Protein AF-X0GZ52-F1 (afdb_monomer_lite)

Sequence (90 aa):
MLLKLPEIGDGKDKWSIDGAIFAQTSPSFGAALTLNIISTKGGELVMTNAWQVGTIEDEFAQGVSSDVETWLNELGNTRCITFVERETSA

Organism: NCBI:txid1089457

pLDDT: mean 81.39, std 15.59, range [37.28, 95.69]

Radius of gyration: 20.44 Å; chains: 1; bounding box: 75×28×37 Å

Foldseek 3Di:
DDPDDDDPPDDPPDDADQDDDDDDEDDPDDDQKDWDWDDGDVHDIDIDIHGDPPVDDPVRSVVVVVVVVVQVVVCVVVVDGDDDDDDPDD

Secondary structure (DSSP, 8-state):
----PPP--SSTTPPP--------PPPSSS-SEEEEEEE-TTS-EEEEEEE-BTTB-HHHHHHHHHHHHHHHHHHHHHS----PPP----

Structure (mmCIF, N/CA/C/O backbone):
data_AF-X0GZ52-F1
#
_entry.id   AF-X0GZ52-F1
#
loop_
_atom_site.group_PDB
_atom_site.id
_atom_site.type_symbol
_atom_site.label_atom_id
_atom_site.label_alt_id
_atom_site.label_comp_id
_atom_site.label_asym_id
_atom_site.label_entity_id
_atom_site.label_seq_id
_atom_site.pdbx_PDB_ins_code
_atom_site.Cartn_x
_atom_site.Cartn_y
_atom_site.Cartn_z
_atom_site.occupancy
_atom_site.B_iso_or_equiv
_atom_site.auth_seq_id
_atom_site.auth_comp_id
_atom_site.auth_asym_id
_atom_site.auth_atom_id
_atom_site.pdbx_PDB_model_num
ATOM 1 N N . MET A 1 1 ? -52.276 -4.901 -7.805 1.00 37.28 1 MET A N 1
ATOM 2 C CA . MET A 1 1 ? -51.465 -5.698 -6.862 1.00 37.28 1 MET A CA 1
ATOM 3 C C . MET A 1 1 ? -50.313 -4.813 -6.408 1.00 37.28 1 MET A C 1
ATOM 5 O O . MET A 1 1 ? -49.399 -4.592 -7.189 1.00 37.28 1 MET A O 1
ATOM 9 N N . LEU A 1 2 ? -50.422 -4.184 -5.232 1.00 38.22 2 LEU A N 1
ATOM 10 C CA . LEU A 1 2 ? -49.329 -3.384 -4.668 1.00 38.22 2 LEU A CA 1
ATOM 11 C C . LEU A 1 2 ? -48.295 -4.349 -4.078 1.00 38.22 2 LEU A C 1
ATOM 13 O O . LEU A 1 2 ? -48.610 -5.080 -3.141 1.00 38.22 2 LEU A O 1
ATOM 17 N N . LEU A 1 3 ? -47.082 -4.357 -4.625 1.00 39.50 3 LEU A N 1
ATOM 18 C CA . LEU A 1 3 ? -45.947 -5.028 -4.000 1.00 39.50 3 LEU A CA 1
ATOM 19 C C . LEU A 1 3 ? -45.540 -4.203 -2.774 1.00 39.50 3 LEU A C 1
ATOM 21 O O . LEU A 1 3 ? -44.931 -3.144 -2.904 1.00 39.50 3 LEU A O 1
ATOM 25 N N . LYS A 1 4 ? -45.920 -4.666 -1.579 1.00 49.50 4 LYS A N 1
ATOM 26 C CA . LYS A 1 4 ? -45.325 -4.181 -0.331 1.00 49.50 4 LYS A CA 1
ATOM 27 C C . LYS A 1 4 ? -43.866 -4.640 -0.327 1.00 49.50 4 LYS A C 1
ATOM 29 O O . LYS A 1 4 ? -43.603 -5.839 -0.272 1.00 49.50 4 LYS A O 1
ATOM 34 N N . LEU A 1 5 ? -42.937 -3.692 -0.431 1.00 52.03 5 LEU A N 1
ATOM 35 C CA . LEU A 1 5 ? -41.528 -3.945 -0.139 1.00 52.03 5 LEU A CA 1
ATOM 36 C C . LEU A 1 5 ? -41.415 -4.417 1.323 1.00 52.03 5 LEU A C 1
ATOM 38 O O . LEU A 1 5 ? -42.184 -3.926 2.157 1.00 52.03 5 LEU A O 1
ATOM 42 N N . PRO A 1 6 ? -40.518 -5.366 1.646 1.00 52.25 6 PRO A N 1
ATOM 43 C CA . PRO A 1 6 ? -40.376 -5.838 3.014 1.00 52.25 6 PRO A CA 1
ATOM 44 C C . PRO A 1 6 ? -39.971 -4.665 3.907 1.00 52.25 6 PRO A C 1
ATOM 46 O O . PRO A 1 6 ? -39.064 -3.905 3.563 1.00 52.25 6 PRO A O 1
ATOM 49 N N . GLU A 1 7 ? -40.638 -4.522 5.051 1.00 56.50 7 GLU A N 1
ATOM 50 C CA . GLU A 1 7 ? -40.163 -3.636 6.107 1.00 56.50 7 GLU A CA 1
ATOM 51 C C . GLU A 1 7 ? -38.772 -4.122 6.522 1.00 56.50 7 GLU A C 1
ATOM 53 O O . GLU A 1 7 ? -38.594 -5.254 6.972 1.00 56.50 7 GLU A O 1
ATOM 58 N N . ILE A 1 8 ? -37.766 -3.277 6.295 1.00 58.81 8 ILE A N 1
ATOM 59 C CA . ILE A 1 8 ? -36.400 -3.523 6.739 1.00 58.81 8 ILE A CA 1
ATOM 60 C C . ILE A 1 8 ? -36.441 -3.464 8.268 1.00 58.81 8 ILE A C 1
ATOM 62 O O . ILE A 1 8 ? -36.380 -2.381 8.843 1.00 58.81 8 ILE A O 1
ATOM 66 N N . GLY A 1 9 ? -36.585 -4.627 8.907 1.00 53.59 9 GLY A N 1
ATOM 67 C CA . GLY A 1 9 ? -36.590 -4.758 10.360 1.00 53.59 9 GLY A CA 1
ATOM 68 C C . GLY A 1 9 ? -35.352 -4.120 10.994 1.00 53.59 9 GLY A C 1
ATOM 69 O O . GLY A 1 9 ? -34.293 -4.018 10.359 1.00 53.59 9 GLY A O 1
ATOM 70 N N . ASP A 1 10 ? -35.505 -3.682 12.245 1.00 55.44 10 ASP A N 1
ATOM 71 C CA . ASP A 1 10 ? -34.488 -3.024 13.070 1.00 55.44 10 ASP A CA 1
ATOM 72 C C . ASP A 1 10 ? -33.240 -3.904 13.270 1.00 55.44 10 ASP A C 1
ATOM 74 O O . ASP A 1 10 ? -33.048 -4.556 14.292 1.00 55.44 10 ASP A O 1
ATOM 78 N N . GLY A 1 11 ? -32.380 -3.930 12.253 1.00 54.72 11 GLY A N 1
ATOM 79 C CA . GLY A 1 11 ? -30.927 -4.081 12.325 1.00 54.72 11 GLY A CA 1
ATOM 80 C C . GLY A 1 11 ? -30.323 -5.393 12.831 1.00 54.72 11 GLY A C 1
ATOM 81 O O . GLY A 1 11 ? -29.111 -5.524 12.710 1.00 54.72 11 GLY A O 1
ATOM 82 N N . LYS A 1 12 ? -31.089 -6.345 13.374 1.00 57.88 12 LYS A N 1
ATOM 83 C CA . LYS A 1 12 ? -30.514 -7.533 14.038 1.00 57.88 12 LYS A CA 1
ATOM 84 C C . LYS A 1 12 ? -30.107 -8.674 13.096 1.00 57.88 12 LYS A C 1
ATOM 86 O O . LYS A 1 12 ? -29.224 -9.433 13.465 1.00 57.88 12 LYS A O 1
ATOM 91 N N . ASP A 1 13 ? -30.648 -8.709 11.875 1.00 61.97 13 ASP A N 1
ATOM 92 C CA . ASP A 1 13 ? -30.387 -9.759 10.871 1.00 61.97 13 ASP A CA 1
ATOM 93 C C . ASP A 1 13 ? -29.862 -9.188 9.537 1.00 61.97 13 ASP A C 1
ATOM 95 O O . ASP A 1 13 ? -30.287 -9.586 8.450 1.00 61.97 13 ASP A O 1
ATOM 99 N N . LYS A 1 14 ? -28.975 -8.186 9.587 1.00 73.31 14 LYS A N 1
ATOM 100 C CA . LYS A 1 14 ? -28.338 -7.631 8.379 1.00 73.31 14 LYS A CA 1
ATOM 101 C C . LYS A 1 14 ? -26.921 -8.169 8.245 1.00 73.31 14 LYS A C 1
ATOM 103 O O . LYS A 1 14 ? -26.168 -8.175 9.211 1.00 73.31 14 LYS A O 1
ATOM 108 N N . TRP A 1 15 ? -26.565 -8.591 7.035 1.00 78.50 15 TRP A N 1
ATOM 109 C CA . TRP A 1 15 ? -25.196 -8.962 6.697 1.00 78.50 15 TRP A CA 1
ATOM 110 C C . TRP A 1 15 ? -24.263 -7.754 6.896 1.00 78.50 15 TRP A C 1
ATOM 112 O O . TRP A 1 15 ? -24.602 -6.633 6.505 1.00 78.50 15 TRP A O 1
ATOM 122 N N . SER A 1 16 ? -23.114 -7.979 7.534 1.00 81.69 16 SER A N 1
ATOM 123 C CA . SER A 1 16 ? -22.018 -7.012 7.641 1.00 81.69 16 SER A CA 1
ATOM 124 C C . SER A 1 16 ? -20.925 -7.339 6.628 1.00 81.69 16 SER A C 1
ATOM 126 O O . SER A 1 16 ? -20.801 -8.473 6.168 1.00 81.69 16 SER A O 1
ATOM 128 N N . ILE A 1 17 ? -20.140 -6.324 6.264 1.00 84.25 17 ILE A N 1
ATOM 129 C CA . ILE A 1 17 ? -18.876 -6.515 5.554 1.00 84.25 17 ILE A CA 1
ATOM 130 C C . ILE A 1 17 ? -17.773 -6.321 6.581 1.00 84.25 17 ILE A C 1
ATOM 132 O O . ILE A 1 17 ? -17.588 -5.204 7.066 1.00 84.25 17 ILE A O 1
ATOM 136 N N . ASP A 1 18 ? -17.050 -7.392 6.882 1.00 84.56 18 ASP A N 1
ATOM 137 C CA . ASP A 1 18 ? -15.973 -7.347 7.871 1.00 84.56 18 ASP A CA 1
ATOM 138 C C . ASP A 1 18 ? -14.700 -6.712 7.284 1.00 84.56 18 ASP A C 1
ATOM 140 O O . ASP A 1 18 ? -13.994 -5.987 7.978 1.00 84.56 18 ASP A O 1
ATOM 144 N N . GLY A 1 19 ? -14.465 -6.882 5.978 1.00 86.06 19 GLY A N 1
ATOM 145 C CA . GLY A 1 19 ? -13.345 -6.283 5.24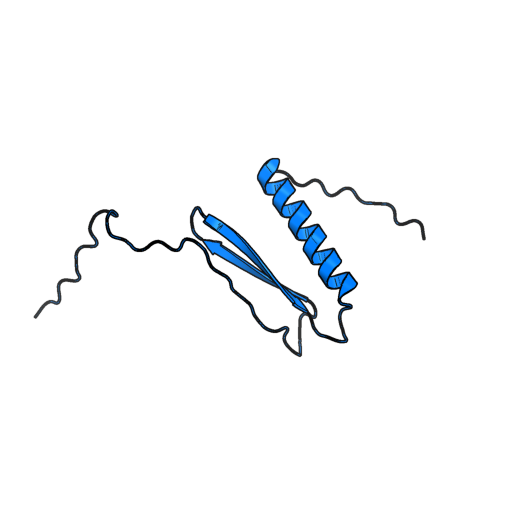8 1.00 86.06 19 GLY A CA 1
ATOM 146 C C . GLY A 1 19 ? -13.584 -6.265 3.738 1.00 86.06 19 GLY A C 1
ATOM 147 O O . GLY A 1 19 ? -14.451 -6.976 3.220 1.00 86.06 19 GLY A O 1
ATOM 148 N N . ALA A 1 20 ? -12.835 -5.428 3.023 1.00 88.56 20 ALA A N 1
ATOM 149 C CA . ALA A 1 20 ? -12.911 -5.330 1.570 1.00 88.56 20 ALA A CA 1
ATOM 150 C C . ALA A 1 20 ? -11.542 -4.985 0.982 1.00 88.56 20 ALA A C 1
ATOM 152 O O . ALA A 1 20 ? -10.814 -4.165 1.529 1.00 88.56 20 ALA A O 1
ATOM 153 N N . ILE A 1 21 ? -11.219 -5.582 -0.165 1.00 91.38 21 ILE A N 1
ATOM 154 C CA . ILE A 1 21 ? -10.001 -5.284 -0.919 1.00 91.38 21 ILE A CA 1
ATOM 155 C C . ILE A 1 21 ? -10.420 -4.834 -2.311 1.00 91.38 21 ILE A C 1
ATOM 157 O O . ILE A 1 21 ? -11.196 -5.510 -2.988 1.00 91.38 21 ILE A O 1
ATOM 161 N N . PHE A 1 22 ? -9.890 -3.695 -2.742 1.00 90.12 22 PHE A N 1
ATOM 162 C CA . PHE A 1 22 ? -10.044 -3.201 -4.100 1.00 90.12 22 PHE A CA 1
ATOM 163 C C . PHE A 1 22 ? -8.666 -3.051 -4.726 1.00 90.12 22 PHE A C 1
ATOM 165 O O . PHE A 1 22 ? -7.799 -2.392 -4.155 1.00 90.12 22 PHE A O 1
ATOM 172 N N . ALA A 1 23 ? -8.468 -3.675 -5.883 1.00 88.00 23 ALA A N 1
ATOM 173 C CA . ALA A 1 23 ? -7.224 -3.614 -6.631 1.00 88.00 23 ALA A CA 1
ATOM 174 C C . ALA A 1 23 ? -7.521 -3.354 -8.105 1.00 88.00 23 ALA A C 1
ATOM 176 O O . ALA A 1 23 ? -8.416 -3.964 -8.694 1.00 88.00 23 ALA A O 1
ATOM 177 N N . GLN A 1 24 ? -6.740 -2.458 -8.698 1.00 87.94 24 GLN A N 1
ATOM 178 C CA . GLN A 1 24 ? -6.738 -2.196 -10.130 1.00 87.94 24 GLN A CA 1
ATOM 179 C C . GLN A 1 24 ? -5.318 -2.356 -10.652 1.00 87.94 24 GLN A C 1
ATOM 181 O O . GLN A 1 24 ? -4.363 -1.937 -10.002 1.00 87.94 24 GLN A O 1
ATOM 186 N N . THR A 1 25 ? -5.175 -2.950 -11.833 1.00 83.25 25 THR A N 1
ATOM 187 C CA . THR A 1 25 ? -3.892 -2.960 -12.538 1.00 83.25 25 THR A CA 1
ATOM 188 C C . THR A 1 25 ? -3.499 -1.536 -12.895 1.00 83.25 25 THR A C 1
ATOM 190 O O . THR A 1 25 ? -4.363 -0.738 -13.267 1.00 83.25 25 THR A O 1
ATOM 193 N N . SER A 1 26 ? -2.203 -1.232 -12.844 1.00 78.69 26 SER A N 1
ATOM 194 C CA . SER A 1 26 ? -1.725 0.084 -13.250 1.00 78.69 26 SER A CA 1
ATOM 195 C C . SER A 1 26 ? -2.075 0.330 -14.725 1.00 78.69 26 SER A C 1
ATOM 197 O O . SER A 1 26 ? -1.782 -0.528 -15.567 1.00 78.69 26 SER A O 1
ATOM 199 N N . PRO A 1 27 ? -2.758 1.439 -15.061 1.00 72.38 27 PRO A N 1
ATOM 200 C CA . PRO A 1 27 ? -3.138 1.708 -16.438 1.00 72.38 27 PRO A CA 1
ATOM 201 C C . PRO A 1 27 ? -1.876 1.931 -17.274 1.00 72.38 27 PRO A C 1
ATOM 203 O O . PRO A 1 27 ? -0.928 2.545 -16.801 1.00 72.38 27 PRO A O 1
ATOM 206 N N . SER A 1 28 ? -1.851 1.483 -18.531 1.00 70.69 28 SER A N 1
ATOM 207 C CA . SER A 1 28 ? -0.698 1.690 -19.426 1.00 70.69 28 SER A CA 1
ATOM 208 C C . SER A 1 28 ? -0.508 3.152 -19.861 1.00 70.69 28 SER A C 1
ATOM 210 O O . SER A 1 28 ? 0.462 3.479 -20.536 1.00 70.69 28 SER A O 1
ATOM 212 N N . PHE A 1 29 ? -1.453 4.028 -19.514 1.00 74.38 29 PHE A N 1
ATOM 213 C CA . PHE A 1 29 ? -1.427 5.465 -19.756 1.00 74.38 29 PHE A CA 1
ATOM 214 C C . PHE A 1 29 ? -2.001 6.197 -18.534 1.00 74.38 29 PHE A C 1
ATOM 216 O O . PHE A 1 29 ? -2.922 5.702 -17.888 1.00 74.38 29 PHE A O 1
ATOM 223 N N . GLY A 1 30 ? -1.485 7.386 -18.221 1.00 78.00 30 GLY A N 1
ATOM 224 C CA . GLY A 1 30 ? -1.920 8.168 -17.058 1.00 78.00 30 GLY A CA 1
ATOM 225 C C . GLY A 1 30 ? -0.960 8.057 -15.873 1.00 78.00 30 GLY A C 1
ATOM 226 O O . GLY A 1 30 ? 0.250 8.150 -16.059 1.00 78.00 30 GLY A O 1
ATOM 227 N N . ALA A 1 31 ? -1.495 7.922 -14.656 1.00 82.88 31 ALA A N 1
ATOM 228 C CA . ALA A 1 31 ? -0.692 7.920 -13.434 1.00 82.88 31 ALA A CA 1
ATOM 229 C C . ALA A 1 31 ? 0.180 6.658 -13.330 1.00 82.88 31 ALA A C 1
ATOM 231 O O . ALA A 1 31 ? -0.329 5.538 -13.326 1.00 82.88 31 ALA A O 1
ATOM 232 N N . ALA A 1 32 ? 1.495 6.855 -13.201 1.00 90.12 32 ALA A N 1
ATOM 233 C CA . ALA A 1 32 ? 2.469 5.769 -13.107 1.00 90.12 32 ALA A CA 1
ATOM 234 C C . ALA A 1 32 ? 2.407 5.000 -11.775 1.00 90.12 32 ALA A C 1
ATOM 236 O O . ALA A 1 32 ? 2.820 3.846 -11.720 1.00 90.12 32 ALA A O 1
ATOM 237 N N . LEU A 1 33 ? 1.855 5.622 -10.728 1.00 90.44 33 LEU A N 1
ATOM 238 C CA . LEU A 1 33 ? 1.545 5.027 -9.430 1.00 90.44 33 LEU A CA 1
ATOM 239 C C . LEU A 1 33 ? 0.082 5.331 -9.096 1.00 90.44 33 LEU A C 1
ATOM 241 O O . LEU A 1 33 ? -0.357 6.477 -9.184 1.00 90.44 33 LEU A O 1
ATOM 245 N N . THR A 1 34 ? -0.669 4.303 -8.721 1.00 91.75 34 THR A N 1
ATOM 246 C CA . THR A 1 34 ? -2.075 4.396 -8.321 1.00 91.75 34 THR A CA 1
ATOM 247 C C . THR A 1 34 ? -2.241 3.784 -6.937 1.00 91.75 34 THR A C 1
ATOM 249 O O . THR A 1 34 ? -1.796 2.660 -6.702 1.00 91.75 34 THR A O 1
ATOM 252 N N . LEU A 1 35 ? -2.901 4.521 -6.042 1.00 90.94 35 LEU A N 1
ATOM 253 C CA . LEU A 1 35 ? -3.300 4.052 -4.717 1.00 90.94 35 LEU A CA 1
ATOM 254 C C . LEU A 1 35 ? -4.815 3.828 -4.730 1.00 90.94 35 LEU A C 1
ATOM 256 O O . LEU A 1 35 ? -5.584 4.745 -5.024 1.00 90.94 35 LEU A O 1
ATOM 260 N N . ASN A 1 36 ? -5.241 2.615 -4.414 1.00 91.62 36 ASN A N 1
ATOM 261 C CA . ASN A 1 36 ? -6.640 2.225 -4.332 1.00 91.62 36 ASN A CA 1
ATOM 262 C C . ASN A 1 36 ? -7.011 2.100 -2.859 1.00 91.62 36 ASN A C 1
ATOM 264 O O . ASN A 1 36 ? -6.452 1.263 -2.155 1.00 91.62 36 ASN A O 1
ATOM 268 N N . ILE A 1 37 ? -7.950 2.920 -2.395 1.00 92.44 37 ILE A N 1
ATOM 269 C CA . ILE A 1 37 ? -8.316 2.989 -0.980 1.00 92.44 37 ILE A CA 1
ATOM 270 C C . ILE A 1 37 ? -9.769 2.553 -0.821 1.00 92.44 37 ILE A C 1
ATOM 272 O O . ILE A 1 37 ? -10.661 3.072 -1.496 1.00 92.44 37 ILE A O 1
ATOM 276 N N . ILE A 1 38 ? -10.010 1.619 0.093 1.00 93.31 38 ILE A N 1
ATOM 277 C CA . ILE A 1 38 ? -11.348 1.173 0.474 1.00 93.31 38 ILE A CA 1
ATOM 278 C C . ILE A 1 38 ? -11.448 1.070 1.993 1.00 93.31 38 ILE A C 1
ATOM 280 O O . ILE A 1 38 ? -10.479 0.760 2.677 1.00 93.31 38 ILE A O 1
ATOM 284 N N . SER A 1 39 ? -12.630 1.344 2.534 1.00 90.88 39 SER A N 1
ATOM 285 C CA . SER A 1 39 ? -12.906 1.149 3.952 1.00 90.88 39 SER A CA 1
ATOM 286 C C . SER A 1 39 ? -14.305 0.597 4.154 1.00 90.88 39 SER A C 1
ATOM 288 O O . SER A 1 39 ? -15.231 0.911 3.397 1.00 90.88 39 SER A O 1
ATOM 290 N N . THR A 1 40 ? -14.460 -0.221 5.188 1.00 88.81 40 THR A N 1
ATOM 291 C CA . THR A 1 40 ? -15.760 -0.673 5.676 1.00 88.81 40 THR A CA 1
ATOM 292 C C . THR A 1 40 ? -16.195 0.195 6.853 1.00 88.81 40 THR A C 1
ATOM 294 O O . THR A 1 40 ? -15.392 0.675 7.654 1.00 88.81 40 THR A O 1
ATOM 297 N N . LYS A 1 41 ? -17.503 0.444 6.974 1.00 84.56 41 LYS A N 1
ATOM 298 C CA . LYS A 1 41 ? -18.027 1.277 8.061 1.00 84.56 41 LYS A CA 1
ATOM 299 C C . LYS A 1 41 ? -17.724 0.622 9.414 1.00 84.56 41 LYS A C 1
ATOM 301 O O . LYS A 1 41 ? -18.326 -0.392 9.744 1.00 84.56 41 LYS A O 1
ATOM 306 N N . GLY A 1 42 ? -16.869 1.264 10.210 1.00 83.31 42 GLY A N 1
ATOM 307 C CA . GLY A 1 42 ? -16.459 0.765 11.526 1.00 83.31 42 GLY A CA 1
ATOM 308 C C . GLY A 1 42 ? -15.429 -0.367 11.478 1.00 83.31 42 GLY A C 1
ATOM 309 O O . GLY A 1 42 ? -15.145 -0.939 12.526 1.00 83.31 42 GLY A O 1
ATOM 310 N N . GLY A 1 43 ? -14.895 -0.680 10.296 1.00 85.88 43 GLY A N 1
ATOM 311 C CA . GLY A 1 43 ? -13.820 -1.645 10.109 1.00 85.88 43 GLY A CA 1
ATOM 312 C C . GLY A 1 43 ? -12.532 -0.976 9.641 1.00 85.88 43 GLY A C 1
ATOM 313 O O . GLY A 1 43 ? -12.259 0.184 9.952 1.00 85.88 43 GLY A O 1
ATOM 314 N N . GLU A 1 44 ? -11.725 -1.739 8.916 1.00 88.19 44 GLU A N 1
ATOM 315 C CA . GLU A 1 44 ? -10.394 -1.333 8.475 1.00 88.19 44 GLU A CA 1
ATOM 316 C C . GLU A 1 44 ? -10.406 -0.374 7.272 1.00 88.19 44 GLU A C 1
ATOM 318 O O . GLU A 1 44 ? -11.380 -0.258 6.516 1.00 88.19 44 GLU A O 1
ATOM 323 N N . LEU A 1 45 ? -9.287 0.333 7.112 1.00 90.94 45 LEU A N 1
ATOM 324 C CA . LEU A 1 45 ? -8.905 1.018 5.884 1.00 90.94 45 LEU A CA 1
ATOM 325 C C . LEU A 1 45 ? -7.890 0.122 5.173 1.00 90.94 45 LEU A C 1
ATOM 327 O O . LEU A 1 45 ? -6.821 -0.142 5.716 1.00 90.94 45 LEU A O 1
ATOM 331 N N . VAL A 1 46 ? -8.215 -0.324 3.965 1.00 93.06 46 VAL A N 1
ATOM 332 C CA . VAL A 1 46 ? -7.326 -1.136 3.134 1.00 93.06 46 VAL A CA 1
ATOM 333 C C . VAL A 1 46 ? -6.841 -0.293 1.967 1.00 93.06 46 VAL A C 1
ATOM 335 O O . VAL A 1 46 ? -7.637 0.339 1.266 1.00 93.06 46 VAL A O 1
ATOM 338 N N . MET A 1 47 ? -5.530 -0.309 1.742 1.00 93.62 47 MET A N 1
ATOM 339 C CA . MET A 1 47 ? -4.890 0.341 0.607 1.00 93.62 47 MET A CA 1
ATOM 340 C C . MET A 1 47 ? -4.171 -0.703 -0.247 1.00 93.62 47 MET A C 1
ATOM 342 O O . MET A 1 47 ? -3.406 -1.512 0.275 1.00 93.62 47 MET A O 1
ATOM 346 N N . THR A 1 48 ? -4.402 -0.684 -1.559 1.00 93.56 48 THR A N 1
ATOM 347 C CA . THR A 1 48 ? -3.590 -1.442 -2.519 1.00 93.56 48 THR A CA 1
ATOM 348 C C . THR A 1 48 ? -2.907 -0.498 -3.489 1.00 93.56 48 THR A C 1
ATOM 350 O O . THR A 1 48 ? -3.492 0.494 -3.925 1.00 93.56 48 THR A O 1
ATOM 353 N N . ASN A 1 49 ? -1.673 -0.830 -3.853 1.00 93.06 49 ASN A N 1
ATOM 354 C CA . ASN A 1 49 ? -0.839 0.016 -4.691 1.00 93.06 49 ASN A CA 1
ATOM 355 C C . ASN A 1 49 ? -0.525 -0.715 -5.990 1.00 93.06 49 ASN A C 1
ATOM 357 O O . ASN A 1 49 ? -0.228 -1.910 -5.985 1.00 93.06 49 ASN A O 1
ATOM 361 N N . ALA A 1 50 ? -0.604 0.006 -7.101 1.00 92.81 50 ALA A N 1
ATOM 362 C CA . ALA A 1 50 ? -0.280 -0.515 -8.418 1.00 92.81 50 ALA A CA 1
ATOM 363 C C . ALA A 1 50 ? 0.545 0.509 -9.189 1.00 92.81 50 ALA A C 1
ATOM 365 O O . ALA A 1 50 ? 0.172 1.681 -9.279 1.00 92.81 50 ALA A O 1
ATOM 366 N N . TRP A 1 51 ? 1.645 0.062 -9.785 1.00 93.50 51 TRP A N 1
ATOM 367 C CA . TRP A 1 51 ? 2.538 0.917 -10.558 1.00 93.50 51 TRP A CA 1
ATOM 368 C C . TRP A 1 51 ? 2.884 0.317 -11.917 1.00 93.50 51 TRP A C 1
ATOM 370 O O . TRP A 1 51 ? 2.739 -0.886 -12.151 1.00 93.50 51 TRP A O 1
ATOM 380 N N . GLN A 1 52 ? 3.284 1.189 -12.838 1.00 91.94 52 GLN A N 1
ATOM 381 C CA . GLN A 1 52 ? 3.691 0.808 -14.183 1.00 91.94 52 GLN A CA 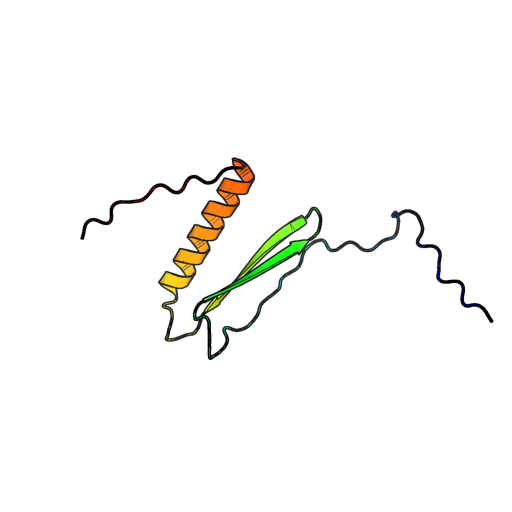1
ATOM 382 C C . GLN A 1 52 ? 5.120 0.268 -14.160 1.00 91.94 52 GLN A C 1
ATOM 384 O O . GLN A 1 52 ? 6.070 0.999 -13.865 1.00 91.94 52 GLN A O 1
ATOM 389 N N . VAL A 1 53 ? 5.270 -1.000 -14.541 1.00 89.19 53 VAL A N 1
ATOM 390 C CA . VAL A 1 53 ? 6.582 -1.630 -14.715 1.00 89.19 53 VAL A CA 1
ATOM 391 C C . VAL A 1 53 ? 7.370 -0.889 -15.796 1.00 89.19 53 VAL A C 1
ATOM 393 O O . VAL A 1 53 ? 6.858 -0.644 -16.889 1.00 89.19 53 VAL A O 1
ATOM 396 N N . GLY A 1 54 ? 8.619 -0.542 -15.488 1.00 89.31 54 GLY A N 1
ATOM 397 C CA . GLY A 1 54 ? 9.515 0.194 -16.387 1.00 89.31 54 GLY A CA 1
ATOM 398 C C . GLY A 1 54 ? 9.375 1.719 -16.328 1.00 89.31 54 GLY A C 1
ATOM 399 O O . GLY A 1 54 ? 10.246 2.410 -16.850 1.00 89.31 54 GLY A O 1
ATOM 400 N N . THR A 1 55 ? 8.335 2.243 -15.671 1.00 92.19 55 THR A N 1
ATOM 401 C CA . THR A 1 55 ? 8.213 3.678 -15.352 1.00 92.19 55 THR A CA 1
ATOM 402 C C . THR A 1 55 ? 8.586 3.950 -13.897 1.00 92.19 55 THR A C 1
ATOM 404 O O . THR A 1 55 ? 9.227 4.955 -13.605 1.00 92.19 55 THR A O 1
ATOM 407 N N . ILE A 1 56 ? 8.171 3.064 -12.987 1.00 92.75 56 ILE A N 1
ATOM 408 C CA . ILE A 1 56 ? 8.450 3.152 -11.554 1.00 92.75 56 ILE A CA 1
ATOM 409 C C . ILE A 1 56 ? 9.287 1.944 -11.142 1.00 92.75 56 ILE A C 1
ATOM 411 O O . ILE A 1 56 ? 8.946 0.811 -11.481 1.00 92.75 56 ILE A O 1
ATOM 415 N N . GLU A 1 57 ? 10.373 2.206 -10.419 1.00 95.31 57 GLU A N 1
ATOM 416 C CA . GLU A 1 57 ? 11.201 1.177 -9.789 1.00 95.31 57 GLU A CA 1
ATOM 417 C C . GLU A 1 57 ? 10.451 0.545 -8.612 1.00 95.31 57 GLU A C 1
ATOM 419 O O . GLU A 1 57 ? 9.781 1.242 -7.841 1.00 95.31 57 GLU A O 1
ATOM 424 N N . ASP A 1 58 ? 10.566 -0.774 -8.462 1.00 93.88 58 ASP A N 1
ATOM 425 C CA . ASP A 1 58 ? 9.836 -1.516 -7.431 1.00 93.88 58 ASP A CA 1
ATOM 426 C C . ASP A 1 58 ? 10.232 -1.045 -6.028 1.00 93.88 58 ASP A C 1
ATOM 428 O O . ASP A 1 58 ? 9.368 -0.861 -5.169 1.00 93.88 58 ASP A O 1
ATOM 432 N N . GLU A 1 59 ? 11.518 -0.768 -5.810 1.00 95.62 59 GLU A N 1
ATOM 433 C CA . GLU A 1 59 ? 12.045 -0.261 -4.544 1.00 95.62 59 GLU A CA 1
ATOM 434 C C . GLU A 1 59 ? 11.442 1.103 -4.192 1.00 95.62 59 GLU A C 1
ATOM 436 O O . GLU A 1 59 ? 11.073 1.345 -3.041 1.00 95.62 59 GLU A O 1
ATOM 441 N N . PHE A 1 60 ? 11.283 1.982 -5.185 1.00 94.50 60 PHE A N 1
ATOM 442 C CA . PHE A 1 60 ? 10.654 3.284 -4.985 1.00 94.50 60 PHE A CA 1
ATOM 443 C C . PHE A 1 60 ? 9.172 3.134 -4.628 1.00 94.50 60 PHE A C 1
ATOM 445 O O . PHE A 1 60 ? 8.703 3.733 -3.658 1.00 94.50 60 PHE A O 1
ATOM 452 N N . ALA A 1 61 ? 8.428 2.313 -5.376 1.00 93.56 61 ALA A N 1
ATOM 453 C CA . ALA A 1 61 ? 7.010 2.093 -5.106 1.00 93.56 61 ALA A CA 1
ATOM 454 C C . ALA A 1 61 ? 6.775 1.469 -3.723 1.00 93.56 61 ALA A C 1
ATOM 456 O O . ALA A 1 61 ? 5.851 1.866 -3.006 1.00 93.56 61 ALA A O 1
ATOM 457 N N . GLN A 1 62 ? 7.624 0.521 -3.326 1.00 94.06 62 GLN A N 1
ATOM 458 C CA . GLN A 1 62 ? 7.589 -0.089 -1.999 1.00 94.06 62 GLN A CA 1
ATOM 459 C C . GLN A 1 62 ? 7.936 0.923 -0.903 1.00 94.06 62 GLN A C 1
ATOM 461 O O . GLN A 1 62 ? 7.234 0.970 0.108 1.00 94.06 62 GLN A O 1
ATOM 466 N N . GLY A 1 63 ? 8.944 1.773 -1.120 1.00 95.69 63 GLY A N 1
ATOM 467 C CA . GLY A 1 63 ? 9.302 2.854 -0.199 1.00 95.69 63 GLY A CA 1
ATOM 468 C C . GLY A 1 63 ? 8.134 3.809 0.047 1.00 95.69 63 GLY A C 1
ATOM 469 O O . GLY A 1 63 ? 7.724 3.999 1.189 1.00 95.69 63 GLY A O 1
ATOM 470 N N . VAL A 1 64 ? 7.508 4.306 -1.025 1.00 93.81 64 VAL A N 1
ATOM 471 C CA . VAL A 1 64 ? 6.309 5.158 -0.923 1.00 93.81 64 VAL A CA 1
ATOM 472 C C . VAL A 1 64 ? 5.169 4.436 -0.202 1.00 93.81 64 VAL A C 1
ATOM 474 O O . VAL A 1 64 ? 4.490 5.033 0.630 1.00 93.81 64 VAL A O 1
ATOM 477 N N . SER A 1 65 ? 4.959 3.148 -0.488 1.00 93.44 65 SER A N 1
ATOM 478 C CA .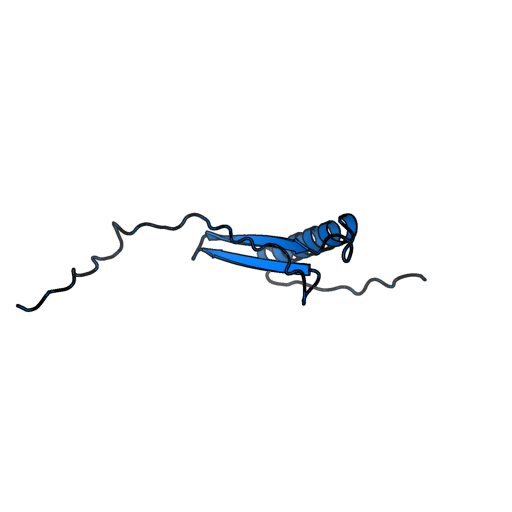 SER A 1 65 ? 3.926 2.344 0.180 1.00 93.44 65 SER A CA 1
ATOM 479 C C . SER A 1 65 ? 4.155 2.274 1.695 1.00 93.44 65 SER A C 1
ATOM 481 O O . SER A 1 65 ? 3.218 2.489 2.463 1.00 93.44 65 SER A O 1
ATOM 483 N N . SER A 1 66 ? 5.401 2.029 2.108 1.00 94.44 66 SER A N 1
ATOM 484 C CA . SER A 1 66 ? 5.818 1.953 3.512 1.00 94.44 66 SER A CA 1
ATOM 485 C C . SER A 1 66 ? 5.702 3.300 4.229 1.00 94.44 66 SER A C 1
ATOM 487 O O . SER A 1 66 ? 5.268 3.358 5.382 1.00 94.44 66 SER A O 1
ATOM 489 N N . ASP A 1 67 ? 6.077 4.391 3.562 1.00 93.75 67 ASP A N 1
ATOM 490 C CA . ASP A 1 67 ? 5.976 5.738 4.126 1.00 93.75 67 ASP A CA 1
ATOM 491 C C . ASP A 1 67 ? 4.510 6.123 4.358 1.00 93.75 67 ASP A C 1
ATOM 493 O O . ASP A 1 67 ? 4.147 6.567 5.448 1.00 93.75 67 ASP A O 1
ATOM 497 N N . VAL A 1 68 ? 3.639 5.872 3.373 1.00 93.56 68 VAL A N 1
ATOM 498 C CA . VAL A 1 68 ? 2.199 6.137 3.501 1.00 93.56 68 VAL A CA 1
ATOM 499 C C . VAL A 1 68 ? 1.575 5.291 4.609 1.00 93.56 68 VAL A C 1
ATOM 501 O O . VAL A 1 68 ? 0.800 5.821 5.406 1.00 93.56 68 VAL A O 1
ATOM 504 N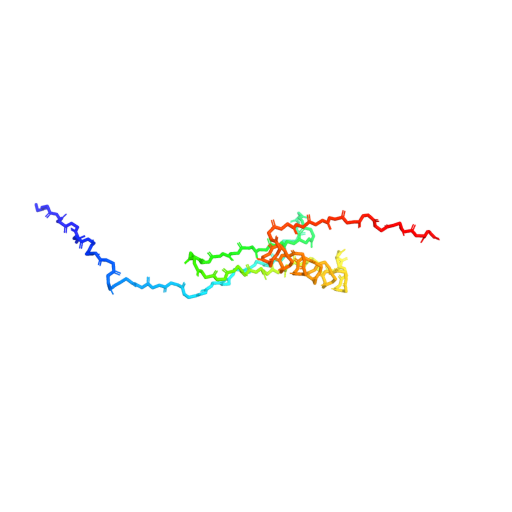 N . GLU A 1 69 ? 1.918 4.004 4.703 1.00 92.94 69 GLU A N 1
ATOM 505 C CA . GLU A 1 69 ? 1.470 3.146 5.805 1.00 92.94 69 GLU A CA 1
ATOM 506 C C . GLU A 1 69 ? 1.899 3.718 7.164 1.00 92.94 69 GLU A C 1
ATOM 508 O O . GLU A 1 69 ? 1.080 3.828 8.080 1.00 92.94 69 GLU A O 1
ATOM 513 N N . THR A 1 70 ? 3.158 4.141 7.284 1.00 93.12 70 THR A N 1
ATOM 514 C CA . THR A 1 70 ? 3.696 4.734 8.515 1.00 93.12 70 THR A CA 1
ATOM 515 C C . THR A 1 70 ? 2.919 5.988 8.902 1.00 93.12 70 THR A C 1
ATOM 517 O O . THR A 1 70 ? 2.438 6.087 10.032 1.00 93.12 70 THR A O 1
ATOM 520 N N . TRP A 1 71 ? 2.714 6.915 7.965 1.00 93.06 71 TRP A N 1
ATOM 521 C CA . TRP A 1 71 ? 1.985 8.155 8.234 1.00 93.06 71 TRP A CA 1
ATOM 522 C C . TRP A 1 71 ? 0.520 7.908 8.597 1.00 93.06 71 TRP A C 1
ATOM 524 O O . TRP A 1 71 ? -0.002 8.558 9.501 1.00 93.06 71 TRP A O 1
ATOM 534 N N . LEU A 1 72 ? -0.158 6.970 7.929 1.00 92.19 72 LEU A N 1
ATOM 535 C CA . LEU A 1 72 ? -1.549 6.633 8.245 1.00 92.19 72 LEU A CA 1
ATOM 536 C C . LEU A 1 72 ? -1.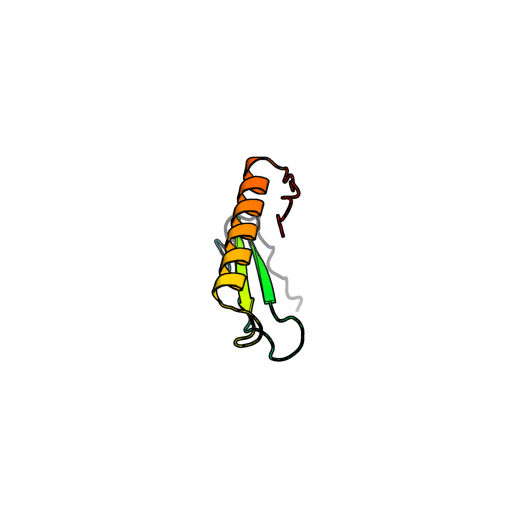676 5.980 9.625 1.00 92.19 72 LEU A C 1
ATOM 538 O O . LEU A 1 72 ? -2.599 6.309 10.374 1.00 92.19 72 LEU A O 1
ATOM 542 N N . ASN A 1 73 ? -0.735 5.109 9.988 1.00 91.50 73 ASN A N 1
ATOM 543 C CA . ASN A 1 73 ? -0.679 4.520 11.322 1.00 91.50 73 ASN A CA 1
ATOM 544 C C . ASN A 1 73 ? -0.398 5.580 12.394 1.00 91.50 73 ASN A C 1
ATOM 546 O O . ASN A 1 73 ? -1.058 5.596 13.436 1.00 91.50 73 ASN A O 1
ATOM 550 N N . GLU A 1 74 ? 0.529 6.504 12.141 1.00 92.62 74 GLU A N 1
ATOM 551 C CA . GLU A 1 74 ? 0.764 7.650 13.020 1.00 92.62 74 GLU A CA 1
ATOM 552 C C . GLU A 1 74 ? -0.504 8.489 13.177 1.00 92.62 74 GLU A C 1
ATOM 554 O O . GLU A 1 74 ? -0.938 8.700 14.306 1.00 92.62 74 GLU A O 1
ATOM 559 N N . LEU A 1 75 ? -1.163 8.872 12.078 1.00 91.88 75 LEU A N 1
ATOM 560 C CA . LEU A 1 75 ? -2.421 9.623 12.108 1.00 91.88 75 LEU A CA 1
ATOM 561 C C . LEU A 1 75 ? -3.495 8.923 12.937 1.00 91.88 75 LEU A C 1
ATOM 563 O O . LEU A 1 75 ? -4.175 9.574 13.729 1.00 91.88 75 LEU A O 1
ATOM 567 N N . GLY A 1 76 ? -3.656 7.611 12.758 1.00 90.81 76 GLY A N 1
ATOM 568 C CA . GLY A 1 76 ? -4.619 6.813 13.514 1.00 90.81 76 GLY A CA 1
ATOM 569 C C . GLY A 1 76 ? -4.345 6.845 15.019 1.00 90.81 76 GLY A C 1
ATOM 570 O O . GLY A 1 76 ? -5.281 6.934 15.817 1.00 90.81 76 GLY A O 1
ATOM 571 N N . ASN A 1 77 ? -3.069 6.850 15.405 1.00 90.81 77 ASN A N 1
ATOM 572 C CA . ASN A 1 77 ? -2.638 6.827 16.801 1.00 90.81 77 ASN A CA 1
ATOM 573 C C . ASN A 1 77 ? -2.640 8.212 17.464 1.00 90.81 77 ASN A C 1
ATOM 575 O O . ASN A 1 77 ? -3.071 8.357 18.609 1.00 90.81 77 ASN A O 1
ATOM 579 N N . THR A 1 78 ? -2.161 9.241 16.770 1.00 92.56 78 THR A N 1
ATOM 580 C CA . THR A 1 78 ? -1.928 10.584 17.331 1.00 92.56 78 THR A CA 1
ATOM 581 C C . THR A 1 78 ? -3.036 11.577 16.983 1.00 92.56 78 THR A C 1
ATOM 583 O O . THR A 1 78 ? -3.118 12.640 17.601 1.00 92.56 78 THR A O 1
ATOM 586 N N . ARG A 1 79 ? -3.885 11.254 15.996 1.00 90.25 79 ARG A N 1
ATOM 587 C CA . ARG A 1 79 ? -4.860 12.157 15.353 1.00 90.25 79 ARG A CA 1
ATOM 588 C C . ARG A 1 79 ? -4.224 13.361 14.650 1.00 90.25 79 ARG A C 1
ATOM 590 O O . ARG A 1 79 ? -4.928 14.318 14.333 1.00 90.25 79 ARG A O 1
ATOM 597 N N . CYS A 1 80 ? -2.912 13.330 14.419 1.00 88.00 80 CYS A N 1
ATOM 598 C CA . CYS A 1 80 ? -2.163 14.410 13.786 1.00 88.00 80 CYS A CA 1
ATOM 599 C C . CYS A 1 80 ? -0.897 13.875 13.098 1.00 88.00 80 CYS A C 1
ATOM 601 O O . CYS A 1 80 ? -0.100 13.188 13.731 1.00 88.00 80 CYS A O 1
ATOM 603 N N . ILE A 1 81 ? -0.669 14.235 11.833 1.00 83.69 81 ILE A N 1
ATOM 604 C CA . ILE A 1 81 ? 0.624 14.002 11.171 1.00 83.69 81 ILE A CA 1
ATOM 605 C C . ILE A 1 81 ? 1.379 15.327 11.114 1.00 83.69 81 ILE A C 1
ATOM 607 O O . ILE A 1 81 ? 0.824 16.340 10.682 1.00 83.69 81 ILE A O 1
ATOM 611 N N . THR A 1 82 ? 2.657 15.296 11.485 1.00 82.38 82 THR A N 1
ATOM 612 C CA . THR A 1 82 ? 3.585 16.408 11.272 1.00 82.38 82 THR A CA 1
ATOM 613 C C . THR A 1 82 ? 4.609 15.992 10.230 1.00 82.38 82 THR A C 1
ATOM 615 O O . THR A 1 82 ? 5.422 15.105 10.474 1.00 82.38 82 THR A O 1
ATOM 618 N N . PHE A 1 83 ? 4.603 16.658 9.080 1.00 78.81 83 PHE A N 1
ATOM 619 C CA . PHE A 1 83 ? 5.650 16.481 8.083 1.00 78.81 83 PHE A CA 1
ATOM 620 C C . PHE A 1 83 ? 6.833 17.368 8.458 1.00 78.81 83 PHE A C 1
ATOM 622 O O . PHE A 1 83 ? 6.714 18.593 8.478 1.00 78.81 83 PHE A O 1
ATOM 629 N N . VAL A 1 84 ? 7.961 16.747 8.796 1.00 77.00 84 VAL A N 1
ATOM 630 C CA . VAL A 1 84 ? 9.214 17.463 9.041 1.00 77.00 84 VAL A CA 1
ATOM 631 C C . VAL A 1 84 ? 10.032 17.386 7.761 1.00 77.00 84 VAL A C 1
ATOM 633 O O . VAL A 1 84 ? 10.363 16.294 7.301 1.00 77.00 84 VAL A O 1
ATOM 636 N N . GLU A 1 85 ? 10.323 18.539 7.169 1.00 72.31 85 GLU A N 1
ATOM 637 C CA . GLU A 1 85 ? 11.173 18.633 5.987 1.00 72.31 85 GLU A CA 1
ATOM 638 C C . GLU A 1 85 ? 12.569 18.106 6.352 1.00 72.31 85 GLU A C 1
ATOM 640 O O . GLU A 1 85 ? 13.220 18.619 7.264 1.00 72.31 85 GLU A O 1
ATOM 645 N N . ARG A 1 86 ? 13.013 17.023 5.702 1.00 65.31 86 ARG A N 1
ATOM 646 C CA . ARG A 1 86 ? 14.404 16.579 5.823 1.00 65.31 86 ARG A CA 1
ATOM 647 C C . ARG A 1 86 ? 15.215 17.332 4.782 1.00 65.31 86 ARG A C 1
ATOM 649 O O . ARG A 1 86 ? 14.952 17.187 3.593 1.00 65.31 86 ARG A O 1
ATOM 656 N N . GLU A 1 87 ? 16.210 18.095 5.226 1.00 57.53 87 GLU A N 1
ATOM 657 C CA . GLU A 1 87 ? 17.223 18.642 4.327 1.00 57.53 87 GLU A CA 1
ATOM 658 C C . GLU A 1 87 ? 17.935 17.480 3.623 1.00 57.53 87 GLU A C 1
ATOM 660 O O . GLU A 1 87 ? 18.647 16.685 4.240 1.00 57.53 87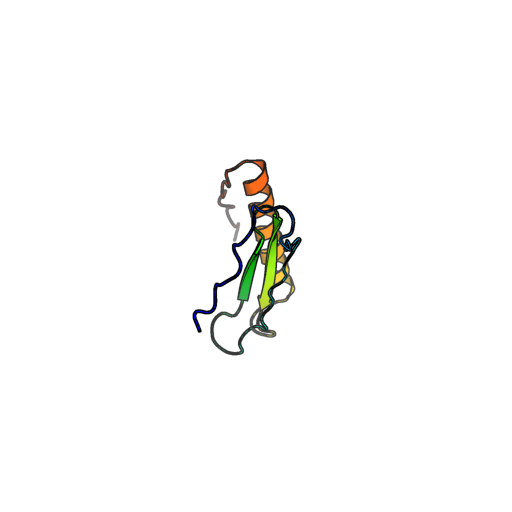 GLU A O 1
ATOM 665 N N . THR A 1 88 ? 17.719 17.349 2.318 1.00 61.22 88 THR A N 1
ATOM 666 C CA . THR A 1 88 ? 18.553 16.509 1.461 1.00 61.22 88 THR A CA 1
ATOM 667 C C . THR A 1 88 ? 19.895 17.204 1.277 1.00 61.22 88 THR A C 1
ATOM 669 O O . THR A 1 88 ? 19.991 18.177 0.530 1.00 61.22 88 THR A O 1
ATOM 672 N N . SER A 1 89 ? 20.935 16.709 1.951 1.00 51.34 89 SER A N 1
ATOM 673 C CA . SER A 1 89 ? 22.313 17.008 1.562 1.00 51.34 89 SER A CA 1
ATOM 674 C C . SER A 1 89 ? 22.537 16.478 0.145 1.00 51.34 89 SER A C 1
ATOM 676 O O . SER A 1 89 ? 22.374 15.281 -0.093 1.00 51.34 89 SER A O 1
ATOM 678 N N . ALA A 1 90 ? 22.831 17.399 -0.774 1.00 53.94 90 ALA A N 1
ATOM 679 C CA . ALA A 1 90 ? 23.155 17.129 -2.174 1.00 53.94 90 ALA A CA 1
ATOM 680 C C . ALA A 1 90 ? 24.480 16.371 -2.343 1.00 53.94 90 ALA A C 1
ATOM 682 O O . ALA A 1 90 ? 25.375 16.537 -1.480 1.00 53.94 90 ALA A O 1
#